Protein AF-A0A7K1A0H9-F1 (afdb_monomer_lite)

Foldseek 3Di:
DDDDPVLVLLVVLLVLLVVLVQPRDPQLSVQLSVQCVVQDPPDLVSSLVSCCVRRDPDPVSNVSSVVSSCCSVPDVVSVPPPDDPPPPPPDDDPPPDDDDDDDDDDD

Sequence (107 aa):
MTTQPVEEVLVGFARALRAAGVAVTADRTRAFVEATSVVGVGARVSTRAAGRATLCSGPDDLDRFDRVFDRWFGPEELRGSGSSPVATTTRAALDGDGAELAGEAVP

pLDDT: mean 76.26, std 17.86, range [40.75, 93.12]

Radius of gyration: 27.47 Å; chains: 1; bounding box: 50×90×45 Å

Structure (mmCIF, N/CA/C/O backbone):
data_AF-A0A7K1A0H9-F1
#
_entry.id   AF-A0A7K1A0H9-F1
#
loop_
_atom_site.group_PDB
_atom_site.id
_atom_site.type_symbol
_atom_site.label_atom_id
_atom_site.label_alt_id
_atom_site.label_comp_id
_atom_site.label_asym_id
_atom_site.label_entity_id
_atom_site.label_seq_id
_atom_site.pdbx_PDB_ins_code
_atom_site.Cartn_x
_atom_site.Cartn_y
_atom_site.Cartn_z
_atom_site.occupancy
_atom_site.B_iso_or_equiv
_atom_site.auth_seq_id
_atom_site.auth_comp_id
_atom_site.auth_asym_id
_atom_site.auth_atom_id
_atom_site.pdbx_PDB_model_num
ATOM 1 N N . MET A 1 1 ? -5.571 6.706 24.649 1.00 44.69 1 MET A N 1
ATOM 2 C CA . MET A 1 1 ? -5.896 6.409 23.239 1.00 44.69 1 MET A CA 1
ATOM 3 C C . MET A 1 1 ? -4.867 7.135 22.385 1.00 44.69 1 MET A C 1
ATOM 5 O O . MET A 1 1 ? -5.046 8.303 22.073 1.00 44.69 1 MET A O 1
ATOM 9 N N . THR A 1 2 ? -3.704 6.526 22.162 1.00 41.62 2 THR A N 1
ATOM 10 C CA . THR A 1 2 ? -2.604 7.158 21.422 1.00 41.62 2 THR A CA 1
ATOM 11 C C . THR A 1 2 ? -2.946 7.109 19.939 1.00 41.62 2 THR A C 1
ATOM 13 O O . THR A 1 2 ? -2.912 6.044 19.331 1.00 41.62 2 THR A O 1
ATOM 16 N N . THR A 1 3 ? -3.335 8.249 19.367 1.00 63.56 3 THR A N 1
ATOM 17 C CA . THR A 1 3 ? -3.384 8.390 17.910 1.00 63.56 3 THR A CA 1
ATOM 18 C C . THR A 1 3 ? -1.953 8.239 17.402 1.00 63.56 3 THR A C 1
ATOM 20 O O . THR A 1 3 ? -1.064 8.973 17.836 1.00 63.56 3 THR A O 1
ATOM 23 N N . GLN A 1 4 ? -1.683 7.214 16.595 1.00 73.12 4 GLN A N 1
ATOM 24 C CA . GLN A 1 4 ? -0.356 7.065 16.005 1.00 73.12 4 GLN A CA 1
ATOM 25 C C . GLN A 1 4 ? -0.210 8.097 14.882 1.00 73.12 4 GLN A C 1
ATOM 27 O O . GLN A 1 4 ? -1.141 8.251 14.084 1.00 73.12 4 GLN A O 1
ATOM 32 N N . PRO A 1 5 ? 0.922 8.812 14.792 1.00 85.81 5 PRO A N 1
ATOM 33 C CA . PRO A 1 5 ? 1.156 9.725 13.688 1.00 85.81 5 PRO A CA 1
ATOM 34 C C . PRO A 1 5 ? 1.187 8.943 12.373 1.00 85.81 5 PRO A C 1
ATOM 36 O O . PRO A 1 5 ? 1.675 7.814 12.292 1.00 85.81 5 PRO A O 1
ATOM 39 N N . VAL A 1 6 ? 0.648 9.555 11.321 1.00 86.75 6 VAL A N 1
ATOM 40 C 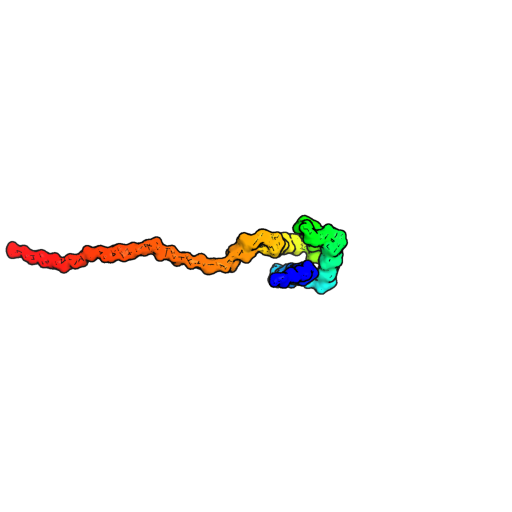CA . VAL A 1 6 ? 0.454 8.899 10.021 1.00 86.75 6 VAL A CA 1
ATOM 41 C C . VAL A 1 6 ? 1.774 8.379 9.449 1.00 86.75 6 VAL A C 1
ATOM 43 O O . VAL A 1 6 ? 1.820 7.284 8.896 1.00 86.75 6 VAL A O 1
ATOM 46 N N . GLU A 1 7 ? 2.866 9.113 9.645 1.00 88.12 7 GLU A N 1
ATOM 47 C CA . GLU A 1 7 ? 4.205 8.712 9.211 1.00 88.12 7 GLU A CA 1
ATOM 48 C C . GLU A 1 7 ? 4.651 7.383 9.836 1.00 88.12 7 GLU A C 1
ATOM 50 O O . GLU A 1 7 ? 5.208 6.538 9.136 1.00 88.12 7 GLU A O 1
ATOM 55 N N . GLU A 1 8 ? 4.344 7.135 11.114 1.00 90.56 8 GLU A N 1
ATOM 56 C CA . GLU A 1 8 ? 4.656 5.855 11.763 1.00 90.56 8 GLU A CA 1
ATOM 57 C C . GLU A 1 8 ? 3.873 4.699 11.133 1.00 90.56 8 GLU A C 1
ATOM 59 O O . GLU A 1 8 ? 4.431 3.621 10.910 1.00 90.56 8 GLU A O 1
ATOM 64 N N . VAL A 1 9 ? 2.607 4.928 10.766 1.00 90.06 9 VAL A N 1
ATOM 65 C CA . VAL A 1 9 ? 1.783 3.930 10.065 1.00 90.06 9 VAL A CA 1
ATOM 66 C C . VAL A 1 9 ? 2.358 3.622 8.680 1.00 90.06 9 VAL A C 1
ATOM 68 O O . VAL A 1 9 ? 2.432 2.456 8.286 1.00 90.06 9 VAL A O 1
ATOM 71 N N . LEU A 1 10 ? 2.799 4.646 7.946 1.00 90.31 10 LEU A N 1
ATOM 72 C CA . LEU A 1 10 ? 3.381 4.507 6.607 1.00 90.31 10 LEU A CA 1
ATOM 73 C C . LEU A 1 10 ? 4.745 3.804 6.639 1.00 90.31 10 LEU A C 1
ATOM 75 O O . LEU A 1 10 ? 5.002 2.906 5.835 1.00 90.31 10 LEU A O 1
ATOM 79 N N . VAL A 1 11 ? 5.599 4.145 7.606 1.00 92.12 11 VAL A N 1
ATOM 80 C CA . VAL A 1 11 ? 6.877 3.455 7.837 1.00 92.12 11 VAL A CA 1
ATOM 81 C C . VAL A 1 11 ? 6.638 2.009 8.285 1.00 92.12 11 VAL A C 1
ATOM 83 O O . VAL A 1 11 ? 7.337 1.098 7.835 1.00 92.12 11 VAL A O 1
ATOM 86 N N . GLY A 1 12 ? 5.629 1.766 9.126 1.00 92.38 12 GLY A N 1
ATOM 87 C CA . GLY A 1 12 ? 5.196 0.423 9.519 1.00 92.38 12 GLY A CA 1
ATOM 88 C C . GLY A 1 12 ? 4.771 -0.426 8.319 1.00 92.38 12 GLY A C 1
ATOM 89 O O . GLY A 1 12 ? 5.205 -1.571 8.185 1.00 92.38 12 GLY A O 1
ATOM 90 N N . PHE A 1 13 ? 4.012 0.159 7.393 1.00 91.44 13 PHE A N 1
ATOM 91 C CA . PHE A 1 13 ? 3.630 -0.491 6.142 1.00 91.44 13 PHE A CA 1
ATOM 92 C C . PHE A 1 13 ? 4.843 -0.826 5.257 1.00 91.44 13 PHE A C 1
ATOM 94 O O . PHE A 1 13 ? 4.964 -1.957 4.784 1.00 91.44 13 PHE A O 1
ATOM 101 N N . ALA A 1 14 ? 5.797 0.098 5.094 1.00 91.56 14 ALA A N 1
ATOM 102 C CA . ALA A 1 14 ? 7.033 -0.156 4.346 1.00 91.56 14 ALA A CA 1
ATOM 103 C C . ALA A 1 14 ? 7.863 -1.309 4.948 1.00 91.56 14 ALA A C 1
ATOM 105 O O . ALA A 1 14 ? 8.424 -2.135 4.222 1.00 91.56 14 ALA A O 1
ATOM 106 N N . ARG A 1 15 ? 7.890 -1.425 6.284 1.00 91.38 15 ARG A N 1
ATOM 107 C CA . ARG A 1 15 ? 8.509 -2.564 6.986 1.00 91.38 15 ARG A CA 1
ATOM 108 C C . ARG A 1 15 ? 7.763 -3.874 6.723 1.00 91.38 15 ARG A C 1
ATOM 110 O O . ARG A 1 15 ? 8.409 -4.892 6.486 1.00 91.38 15 ARG A O 1
ATOM 117 N N . ALA A 1 16 ? 6.430 -3.853 6.720 1.00 91.38 16 ALA A N 1
ATOM 118 C CA . ALA A 1 16 ? 5.614 -5.027 6.409 1.00 91.38 16 ALA A CA 1
ATOM 119 C C . ALA A 1 16 ? 5.838 -5.521 4.968 1.00 91.38 16 ALA A C 1
ATOM 121 O O . ALA A 1 16 ? 5.968 -6.723 4.746 1.00 91.38 16 ALA A O 1
ATOM 122 N N . LEU A 1 17 ? 5.970 -4.607 4.003 1.00 89.81 17 LEU A N 1
ATOM 123 C CA . LEU A 1 17 ? 6.325 -4.939 2.619 1.00 89.81 17 LEU A CA 1
ATOM 124 C C . LEU A 1 17 ? 7.694 -5.618 2.518 1.00 89.81 17 LEU A C 1
ATOM 126 O O . LEU A 1 17 ? 7.839 -6.615 1.811 1.00 89.81 17 LEU A O 1
ATOM 130 N N . ARG A 1 18 ? 8.685 -5.122 3.267 1.00 86.56 18 ARG A N 1
ATOM 131 C CA . ARG A 1 18 ? 10.016 -5.737 3.317 1.00 86.56 18 ARG A CA 1
ATOM 132 C C . ARG A 1 18 ? 9.977 -7.145 3.908 1.00 86.56 18 ARG A C 1
ATOM 134 O O . ARG A 1 18 ? 10.633 -8.039 3.383 1.00 86.56 18 ARG A O 1
ATOM 141 N N . ALA A 1 19 ? 9.178 -7.361 4.953 1.00 87.75 19 ALA A N 1
ATOM 142 C CA . ALA A 1 19 ? 8.951 -8.692 5.516 1.00 87.75 19 ALA A CA 1
ATOM 143 C C . ALA A 1 19 ? 8.229 -9.639 4.535 1.00 87.75 19 ALA A C 1
ATOM 145 O O . ALA A 1 19 ? 8.441 -10.846 4.585 1.00 87.75 19 ALA A O 1
ATOM 146 N N . ALA A 1 20 ? 7.422 -9.100 3.616 1.00 86.50 20 ALA A N 1
ATOM 147 C CA . ALA A 1 20 ? 6.760 -9.847 2.544 1.00 86.50 20 ALA A CA 1
ATOM 148 C C . ALA A 1 20 ? 7.649 -10.092 1.304 1.00 86.50 20 ALA A C 1
ATOM 150 O O . ALA A 1 20 ? 7.181 -10.667 0.320 1.00 86.50 20 ALA A O 1
ATOM 151 N N . GLY A 1 21 ? 8.917 -9.664 1.333 1.00 84.31 21 GLY A N 1
ATOM 152 C CA . GLY A 1 21 ? 9.888 -9.900 0.262 1.00 84.31 21 GLY A CA 1
ATOM 153 C C . GLY A 1 21 ? 9.943 -8.824 -0.826 1.00 84.31 21 GLY A C 1
ATOM 154 O O . GLY A 1 21 ? 10.650 -9.011 -1.811 1.00 84.31 21 GLY A O 1
ATOM 155 N N . VAL A 1 22 ? 9.246 -7.693 -0.667 1.00 85.00 22 VAL A N 1
ATOM 156 C CA . VAL A 1 22 ? 9.399 -6.545 -1.577 1.00 85.00 22 VAL A CA 1
ATOM 157 C C . VAL A 1 22 ? 10.705 -5.821 -1.249 1.00 85.00 22 VAL A C 1
ATOM 159 O O . VAL A 1 22 ? 10.968 -5.493 -0.088 1.00 85.00 22 VAL A O 1
ATOM 162 N N . ALA A 1 23 ? 11.525 -5.544 -2.265 1.00 81.50 23 ALA A N 1
ATOM 163 C CA . ALA A 1 23 ? 12.798 -4.839 -2.115 1.00 81.50 23 ALA A CA 1
ATOM 164 C C . ALA A 1 23 ? 12.581 -3.337 -1.832 1.00 81.50 23 ALA A C 1
ATOM 166 O O . ALA A 1 23 ? 12.786 -2.466 -2.681 1.00 81.50 23 ALA A O 1
ATOM 167 N N . VAL A 1 24 ? 12.149 -3.026 -0.610 1.00 85.12 24 VAL A N 1
ATOM 168 C CA . VAL A 1 24 ? 11.949 -1.655 -0.138 1.00 85.12 24 VAL A CA 1
ATOM 169 C C . VAL A 1 24 ? 13.253 -1.115 0.448 1.00 85.12 24 VAL A C 1
ATOM 171 O O . VAL A 1 24 ? 13.732 -1.575 1.490 1.00 85.12 24 VAL A O 1
ATOM 174 N N . THR A 1 25 ? 13.828 -0.116 -0.221 1.00 88.44 25 THR A N 1
ATOM 175 C CA . THR A 1 25 ? 14.987 0.636 0.274 1.00 88.44 25 THR A CA 1
ATOM 176 C C . THR A 1 25 ? 14.543 1.779 1.195 1.00 88.44 25 THR A C 1
ATOM 178 O O . THR A 1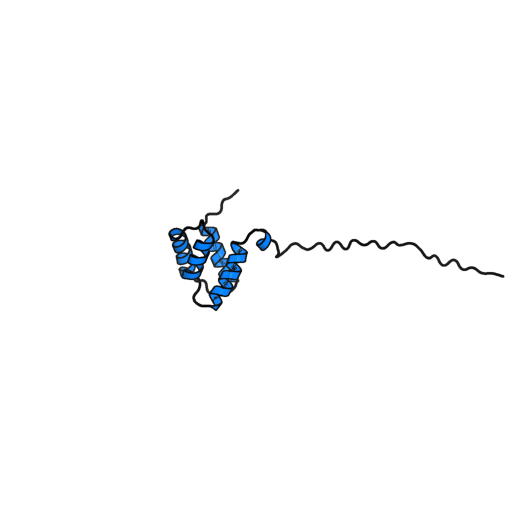 25 ? 13.387 2.214 1.178 1.00 88.44 25 THR A O 1
ATOM 181 N N . ALA A 1 26 ? 15.468 2.278 2.021 1.00 88.25 26 ALA A N 1
ATOM 182 C CA . ALA A 1 26 ? 15.197 3.411 2.911 1.00 88.25 26 ALA A CA 1
ATOM 183 C C . ALA A 1 26 ? 14.824 4.681 2.125 1.00 88.25 26 ALA A C 1
ATOM 185 O O . ALA A 1 26 ? 13.900 5.393 2.508 1.00 88.25 26 ALA A O 1
ATOM 186 N N . ASP A 1 27 ? 15.491 4.907 0.993 1.00 90.31 27 ASP A N 1
ATOM 187 C CA . ASP A 1 27 ? 15.207 6.007 0.069 1.00 90.31 27 ASP A CA 1
ATOM 188 C C . ASP A 1 27 ? 13.770 5.947 -0.478 1.00 90.31 27 ASP A C 1
ATOM 190 O O . ASP A 1 27 ? 13.005 6.897 -0.329 1.00 90.31 27 ASP A O 1
ATOM 194 N N . ARG A 1 28 ? 13.337 4.776 -0.964 1.00 90.88 28 ARG A N 1
ATOM 195 C CA . ARG A 1 28 ? 11.956 4.562 -1.430 1.00 90.88 28 ARG A CA 1
ATOM 196 C C . ARG A 1 28 ? 10.920 4.758 -0.330 1.00 90.88 28 ARG A C 1
ATOM 198 O O . ARG A 1 28 ? 9.837 5.271 -0.587 1.00 90.88 28 ARG A O 1
ATOM 205 N N . THR A 1 29 ? 11.252 4.379 0.903 1.00 92.69 29 THR A N 1
ATOM 206 C CA . THR A 1 29 ? 10.375 4.618 2.060 1.00 92.69 29 THR A CA 1
ATOM 207 C C . THR A 1 29 ? 10.202 6.113 2.319 1.00 92.69 29 THR A C 1
ATOM 209 O O . THR A 1 29 ? 9.085 6.566 2.552 1.00 92.69 29 THR A O 1
ATOM 212 N N . ARG A 1 30 ? 11.288 6.891 2.241 1.00 92.94 30 ARG A N 1
ATOM 213 C CA . ARG A 1 30 ? 11.232 8.351 2.377 1.00 92.94 30 ARG A CA 1
ATOM 214 C C . ARG A 1 30 ? 10.401 8.979 1.259 1.00 92.94 30 ARG A C 1
ATOM 216 O O . ARG A 1 30 ? 9.504 9.762 1.555 1.00 92.94 30 ARG A O 1
ATOM 223 N N . ALA A 1 31 ? 10.646 8.576 0.012 1.00 93.12 31 ALA A N 1
ATOM 224 C CA . ALA A 1 31 ? 9.887 9.040 -1.146 1.00 93.12 31 ALA A CA 1
ATOM 225 C C . ALA A 1 31 ? 8.389 8.712 -1.027 1.00 93.12 31 ALA A C 1
ATOM 227 O O . ALA A 1 31 ? 7.552 9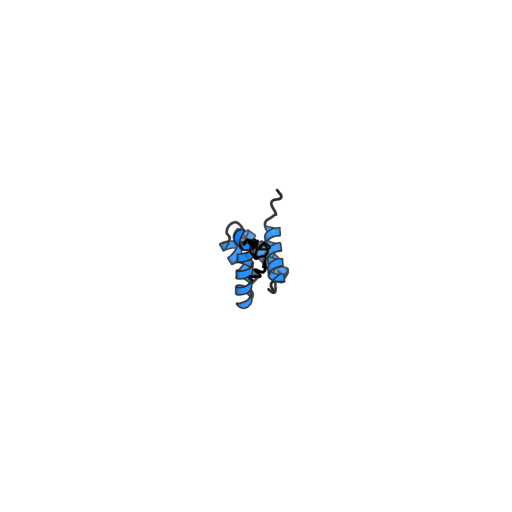.526 -1.399 1.00 93.12 31 ALA A O 1
ATOM 228 N N . PHE A 1 32 ? 8.033 7.551 -0.468 1.00 91.38 32 PHE A N 1
ATOM 229 C CA . PHE A 1 32 ? 6.641 7.184 -0.203 1.00 91.38 32 PHE A CA 1
ATOM 230 C C . PHE A 1 32 ? 5.969 8.118 0.809 1.00 91.38 32 PHE A C 1
ATOM 232 O O . PHE A 1 32 ? 4.882 8.625 0.532 1.00 91.38 32 PHE A O 1
ATOM 239 N N . VAL A 1 33 ? 6.615 8.373 1.952 1.00 92.75 33 VAL A N 1
ATOM 240 C CA . VAL A 1 33 ? 6.079 9.271 2.990 1.00 92.75 33 VAL A CA 1
ATOM 241 C C . VAL A 1 33 ? 5.882 10.684 2.433 1.00 92.75 33 VAL A C 1
ATOM 243 O O . VAL A 1 33 ? 4.814 11.275 2.603 1.00 92.75 33 VAL A O 1
ATOM 246 N N . GLU A 1 34 ? 6.863 11.193 1.688 1.00 92.56 34 GLU A N 1
ATOM 247 C CA . GLU A 1 34 ? 6.772 12.488 1.011 1.00 92.56 34 GLU A CA 1
ATOM 248 C C . GLU A 1 34 ? 5.662 12.511 -0.051 1.00 92.56 34 GLU A C 1
ATOM 250 O O . GLU A 1 34 ? 4.814 13.397 -0.050 1.00 92.56 34 GLU A O 1
ATOM 255 N N . ALA A 1 35 ? 5.576 11.498 -0.915 1.00 91.75 35 ALA A N 1
ATOM 256 C CA . ALA A 1 35 ? 4.522 11.428 -1.922 1.00 91.75 35 ALA A CA 1
ATOM 257 C C . ALA A 1 35 ? 3.126 11.435 -1.282 1.00 91.75 35 ALA A C 1
ATOM 259 O O . ALA A 1 35 ? 2.224 12.115 -1.770 1.00 91.75 35 ALA A O 1
ATOM 260 N N . THR A 1 36 ? 2.940 10.729 -0.162 1.00 90.50 36 THR A N 1
ATOM 261 C CA . THR A 1 36 ? 1.659 10.715 0.554 1.00 90.50 36 THR A CA 1
ATOM 262 C C . THR A 1 36 ? 1.297 12.044 1.213 1.00 90.50 36 THR A C 1
ATOM 264 O O . THR A 1 36 ? 0.106 12.344 1.315 1.00 90.50 36 THR A O 1
ATOM 267 N N . SER A 1 37 ? 2.276 12.863 1.615 1.00 88.88 37 SER A N 1
ATOM 268 C CA . SER A 1 37 ? 1.994 14.210 2.126 1.00 88.88 37 SER A CA 1
ATOM 269 C C . SER A 1 37 ? 1.540 15.157 1.009 1.00 88.88 37 SER A C 1
ATOM 271 O O . SER A 1 37 ? 0.706 16.024 1.257 1.00 88.88 37 SER A O 1
ATOM 273 N N . VAL A 1 38 ? 2.000 14.933 -0.228 1.00 88.62 38 VAL A N 1
ATOM 274 C CA . VAL A 1 38 ? 1.590 15.696 -1.419 1.00 88.62 38 VAL A CA 1
ATOM 275 C C . VAL A 1 38 ? 0.206 15.280 -1.928 1.00 88.62 38 VAL A C 1
ATOM 277 O O . VAL A 1 38 ? -0.626 16.140 -2.205 1.00 88.62 38 VAL A O 1
ATOM 280 N N . VAL A 1 39 ? -0.071 13.974 -2.058 1.00 86.56 39 VAL A N 1
ATOM 281 C CA . VAL A 1 39 ? -1.344 13.483 -2.640 1.00 86.56 39 VAL A CA 1
ATOM 282 C C . VAL A 1 39 ? -2.488 13.347 -1.628 1.00 86.56 39 VAL A C 1
ATOM 284 O O . VAL A 1 39 ? -3.633 13.104 -2.013 1.00 86.56 39 VAL A O 1
ATOM 287 N N . GLY A 1 40 ? -2.182 13.480 -0.337 1.00 79.69 40 GLY A N 1
ATOM 288 C CA . GLY A 1 40 ? -3.130 13.345 0.762 1.00 79.69 40 GLY A CA 1
ATOM 289 C C . GLY A 1 40 ? -3.270 11.908 1.279 1.00 79.69 40 GLY A C 1
ATOM 290 O O . GLY A 1 40 ? -3.603 10.974 0.550 1.00 79.69 40 GLY A O 1
ATOM 291 N N . VAL A 1 41 ? -3.084 11.750 2.592 1.00 76.62 41 VAL A N 1
ATOM 292 C CA . VAL A 1 41 ? -3.187 10.476 3.335 1.00 76.62 41 VAL A CA 1
ATOM 293 C C . VAL A 1 41 ? -4.623 10.064 3.683 1.00 76.62 41 VAL A C 1
ATOM 295 O O . VAL A 1 41 ? -4.848 8.956 4.160 1.00 76.62 41 VAL A O 1
ATOM 298 N N . GLY A 1 42 ? -5.604 10.947 3.466 1.00 74.81 42 GLY A N 1
ATOM 299 C CA . GLY A 1 42 ? -6.997 10.725 3.873 1.00 74.81 42 GLY A CA 1
ATOM 300 C C . GLY A 1 42 ? -7.781 9.763 2.975 1.00 74.81 42 GLY A C 1
ATOM 301 O O . GLY A 1 42 ? -8.821 9.255 3.386 1.00 74.81 42 GLY A O 1
ATOM 302 N N . ALA A 1 43 ? -7.292 9.488 1.763 1.00 80.19 43 ALA A N 1
ATOM 303 C CA . ALA A 1 43 ? -7.955 8.609 0.809 1.00 80.19 43 ALA A CA 1
ATOM 304 C C . ALA A 1 43 ? -7.096 7.374 0.516 1.00 80.19 43 ALA A C 1
ATOM 306 O O . ALA A 1 43 ? -5.994 7.478 -0.024 1.00 80.19 43 ALA A O 1
ATOM 307 N N . ARG A 1 44 ? -7.647 6.183 0.791 1.00 85.50 44 ARG A N 1
ATOM 308 C CA . ARG A 1 44 ? -6.988 4.886 0.541 1.00 85.50 44 ARG A CA 1
ATOM 309 C C . ARG A 1 44 ? -6.504 4.744 -0.906 1.00 85.50 44 ARG A C 1
ATOM 311 O O . ARG A 1 44 ? -5.443 4.176 -1.142 1.00 85.50 44 ARG A O 1
ATOM 318 N N . VAL A 1 45 ? -7.253 5.284 -1.868 1.00 88.81 45 VAL A N 1
ATOM 319 C CA . VAL A 1 45 ? -6.878 5.285 -3.291 1.00 88.81 45 VAL A CA 1
ATOM 320 C C . VAL A 1 45 ? -5.623 6.130 -3.537 1.00 88.81 45 VAL A C 1
ATOM 322 O O . VAL A 1 45 ? -4.705 5.659 -4.207 1.00 88.81 45 VAL A O 1
ATOM 325 N N . SER A 1 46 ? -5.535 7.325 -2.943 1.00 89.19 46 SER A N 1
ATOM 326 C CA . SER A 1 46 ? -4.369 8.210 -3.064 1.00 89.19 46 SER A CA 1
ATOM 327 C C . SER A 1 46 ? -3.114 7.580 -2.456 1.00 89.19 46 SER A C 1
ATOM 329 O O . SER A 1 46 ? -2.065 7.555 -3.098 1.00 89.19 46 SER A O 1
ATOM 331 N N . THR A 1 47 ? -3.222 6.975 -1.268 1.00 90.19 47 THR A N 1
ATOM 332 C CA . THR A 1 47 ? -2.098 6.259 -0.636 1.00 90.19 47 THR A CA 1
ATOM 333 C C . THR A 1 47 ? -1.645 5.056 -1.467 1.00 90.19 47 THR A C 1
ATOM 335 O O . THR A 1 47 ? -0.444 4.827 -1.615 1.00 90.19 47 THR A O 1
ATOM 338 N N . ARG A 1 48 ? -2.587 4.305 -2.058 1.00 91.19 48 ARG A N 1
ATOM 339 C CA . ARG A 1 48 ? -2.277 3.171 -2.943 1.00 91.19 48 ARG A CA 1
ATOM 340 C C . ARG A 1 48 ? -1.520 3.630 -4.190 1.00 91.19 48 ARG A C 1
ATOM 342 O O . ARG A 1 48 ? -0.531 3.005 -4.562 1.00 91.19 48 ARG A O 1
ATOM 349 N N . ALA A 1 49 ? -1.953 4.731 -4.806 1.00 91.62 49 ALA A N 1
ATOM 350 C CA . ALA A 1 49 ? -1.293 5.307 -5.975 1.00 91.62 49 ALA A CA 1
ATOM 351 C C . ALA A 1 49 ? 0.131 5.797 -5.649 1.00 91.62 49 ALA A C 1
ATOM 353 O O . ALA A 1 49 ? 1.072 5.441 -6.359 1.00 91.62 49 ALA A O 1
ATOM 354 N N . ALA A 1 50 ? 0.312 6.521 -4.538 1.00 93.00 50 ALA A N 1
ATOM 355 C CA . ALA A 1 50 ? 1.630 6.971 -4.081 1.00 93.00 50 ALA A CA 1
ATOM 356 C C . ALA A 1 50 ? 2.581 5.799 -3.785 1.00 93.00 50 ALA A C 1
ATOM 358 O O . ALA A 1 50 ? 3.749 5.831 -4.172 1.00 93.00 50 ALA A O 1
ATOM 359 N N . GLY A 1 51 ? 2.084 4.735 -3.146 1.00 90.94 51 GLY A N 1
ATOM 360 C CA . GLY A 1 51 ? 2.880 3.540 -2.858 1.00 90.94 51 GLY A CA 1
ATOM 361 C C . GLY A 1 51 ? 3.308 2.794 -4.121 1.00 90.94 51 GLY A C 1
ATOM 362 O O . GLY A 1 51 ? 4.473 2.423 -4.246 1.00 90.94 51 GLY A O 1
ATOM 363 N N . ARG A 1 52 ? 2.415 2.644 -5.107 1.00 92.25 52 ARG A N 1
ATOM 364 C CA . ARG A 1 52 ? 2.760 2.024 -6.398 1.00 92.25 52 ARG A CA 1
ATOM 365 C C . ARG A 1 52 ? 3.795 2.835 -7.177 1.00 92.25 52 ARG A C 1
ATOM 367 O O . ARG A 1 52 ? 4.669 2.238 -7.792 1.00 92.25 52 ARG A O 1
ATOM 374 N N . ALA A 1 53 ? 3.733 4.164 -7.117 1.00 92.19 53 ALA A N 1
ATOM 375 C CA . ALA A 1 53 ? 4.680 5.039 -7.809 1.00 92.19 53 ALA A CA 1
ATOM 376 C C . ALA A 1 53 ? 6.087 5.050 -7.182 1.00 92.19 53 ALA A C 1
ATOM 378 O O . ALA A 1 53 ? 7.065 5.288 -7.883 1.00 92.19 53 ALA A O 1
ATOM 379 N N . THR A 1 54 ? 6.196 4.810 -5.871 1.00 91.94 54 THR A N 1
ATOM 380 C CA . THR A 1 54 ? 7.457 4.972 -5.120 1.00 91.94 54 THR A CA 1
ATOM 381 C C . THR A 1 54 ? 8.111 3.650 -4.724 1.00 91.94 54 THR A C 1
ATOM 383 O O . THR A 1 54 ? 9.338 3.549 -4.700 1.00 91.94 54 THR A O 1
ATOM 386 N N . LEU A 1 55 ? 7.316 2.621 -4.412 1.00 87.88 55 LEU A N 1
ATOM 387 C CA . LEU A 1 55 ? 7.809 1.357 -3.855 1.00 87.88 55 LEU A CA 1
ATOM 388 C C . LEU A 1 55 ? 7.927 0.234 -4.890 1.00 87.88 55 LEU A C 1
ATOM 390 O O . LEU A 1 55 ? 8.719 -0.683 -4.684 1.00 87.88 55 LEU A O 1
ATOM 394 N N . CYS A 1 56 ? 7.167 0.286 -5.986 1.00 88.88 56 CYS A N 1
ATOM 395 C CA . CYS A 1 56 ? 7.115 -0.804 -6.962 1.00 88.88 56 CYS A CA 1
ATOM 396 C C . CYS A 1 56 ? 8.075 -0.535 -8.127 1.00 88.88 56 CYS A C 1
ATOM 398 O O . CYS A 1 56 ? 7.988 0.506 -8.770 1.00 88.88 56 CYS A O 1
ATOM 400 N N . SER A 1 57 ? 8.990 -1.469 -8.408 1.00 84.25 57 SER A N 1
ATOM 401 C CA . SER A 1 57 ? 9.943 -1.369 -9.531 1.00 84.25 57 SER A CA 1
ATOM 402 C C . SER A 1 57 ? 9.588 -2.271 -10.714 1.00 84.25 57 SER A C 1
ATOM 404 O O . SER A 1 57 ? 10.186 -2.142 -11.779 1.00 84.25 57 SER A O 1
ATOM 406 N N . GLY A 1 58 ? 8.622 -3.177 -10.547 1.00 85.75 58 GLY A N 1
ATOM 407 C CA . GLY A 1 58 ? 8.171 -4.089 -11.592 1.00 85.75 58 GLY A CA 1
ATOM 408 C C . GLY A 1 58 ? 6.831 -4.761 -11.271 1.00 85.75 58 GLY A C 1
ATOM 409 O O . GLY A 1 58 ? 6.266 -4.539 -10.198 1.00 85.75 58 GLY A O 1
ATOM 410 N N . PRO A 1 59 ? 6.309 -5.592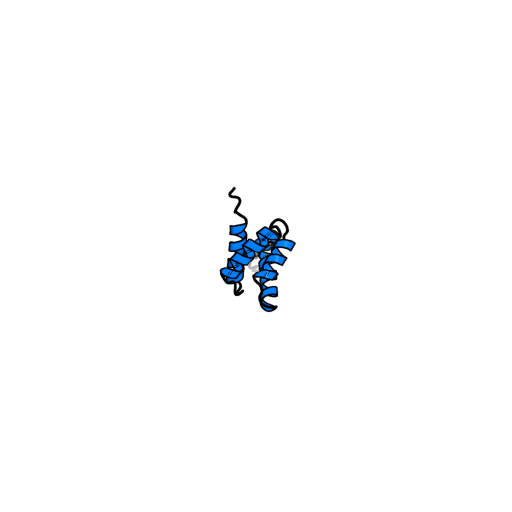 -12.190 1.00 85.19 59 PRO A N 1
ATOM 411 C CA . PRO A 1 59 ? 4.999 -6.232 -12.042 1.00 85.19 59 PRO A CA 1
ATOM 412 C C . PRO A 1 59 ? 4.910 -7.161 -10.824 1.00 85.19 59 PRO A C 1
ATOM 414 O O . PRO A 1 59 ? 3.891 -7.192 -10.144 1.00 85.19 59 PRO A O 1
ATOM 417 N N . ASP A 1 60 ? 5.997 -7.854 -10.492 1.00 86.12 60 ASP A N 1
ATOM 418 C CA . ASP A 1 60 ? 6.060 -8.756 -9.337 1.00 86.12 60 ASP A CA 1
ATOM 419 C C . ASP A 1 60 ? 5.974 -7.995 -7.993 1.00 86.12 60 ASP A C 1
ATOM 421 O O . ASP A 1 60 ? 5.396 -8.482 -7.019 1.00 86.12 60 ASP A O 1
ATOM 425 N N . ASP A 1 61 ? 6.473 -6.752 -7.950 1.00 88.81 61 ASP A N 1
ATOM 426 C CA . ASP A 1 61 ? 6.321 -5.876 -6.783 1.00 88.81 61 ASP A CA 1
ATOM 427 C C . ASP A 1 61 ? 4.881 -5.379 -6.635 1.00 88.81 61 ASP A C 1
ATOM 429 O O . ASP A 1 61 ? 4.399 -5.271 -5.510 1.00 88.81 61 ASP A O 1
ATOM 433 N N . LEU A 1 62 ? 4.187 -5.105 -7.748 1.00 88.38 62 LEU A N 1
ATOM 434 C CA . LEU A 1 62 ? 2.800 -4.628 -7.739 1.00 88.38 62 LEU A CA 1
ATOM 435 C C . LEU A 1 62 ? 1.864 -5.653 -7.093 1.00 88.38 62 LEU A C 1
ATOM 437 O O . LEU A 1 62 ? 1.109 -5.311 -6.185 1.00 88.38 62 LEU A O 1
ATOM 441 N N . ASP A 1 63 ? 1.969 -6.915 -7.505 1.00 89.75 63 ASP A N 1
ATOM 442 C CA . ASP A 1 63 ? 1.142 -8.004 -6.981 1.00 89.75 63 ASP A CA 1
ATOM 443 C C . ASP A 1 63 ? 1.369 -8.245 -5.481 1.00 89.75 63 ASP A C 1
ATOM 445 O O . ASP A 1 63 ? 0.438 -8.540 -4.724 1.00 89.75 63 ASP A O 1
ATOM 449 N N . ARG A 1 64 ? 2.619 -8.142 -5.013 1.00 89.62 64 ARG A N 1
ATOM 450 C CA . ARG A 1 64 ? 2.930 -8.247 -3.577 1.00 89.62 64 ARG A CA 1
ATOM 451 C C . ARG A 1 64 ? 2.468 -7.015 -2.812 1.00 89.62 64 ARG A C 1
ATOM 453 O O . ARG A 1 64 ? 1.898 -7.156 -1.730 1.00 89.62 64 ARG A O 1
ATOM 460 N N . PHE A 1 65 ? 2.686 -5.829 -3.372 1.00 91.44 65 PHE A N 1
ATOM 461 C CA . PHE A 1 65 ? 2.255 -4.568 -2.790 1.00 91.44 65 PHE A CA 1
ATOM 462 C C . PHE A 1 65 ? 0.748 -4.561 -2.565 1.00 91.44 65 PHE A C 1
ATOM 464 O O . PHE A 1 65 ? 0.314 -4.301 -1.448 1.00 91.44 65 PHE A O 1
ATOM 471 N N . ASP A 1 66 ? -0.042 -4.897 -3.586 1.00 91.12 66 ASP A N 1
ATOM 472 C CA . ASP A 1 66 ? -1.500 -4.861 -3.517 1.00 91.12 66 ASP A CA 1
ATOM 473 C C . ASP A 1 66 ? -2.033 -5.819 -2.436 1.00 91.12 66 ASP A C 1
ATOM 475 O O . ASP A 1 66 ? -2.858 -5.418 -1.612 1.00 91.12 66 ASP A O 1
ATOM 479 N N . ARG A 1 67 ? -1.470 -7.031 -2.329 1.00 90.88 67 ARG A N 1
ATOM 480 C CA . ARG A 1 67 ? -1.809 -7.995 -1.263 1.00 90.88 67 ARG A CA 1
ATOM 481 C C . ARG A 1 67 ? -1.523 -7.463 0.142 1.00 90.88 67 ARG A C 1
ATOM 483 O O . ARG A 1 67 ? -2.363 -7.577 1.036 1.00 90.88 67 ARG A O 1
ATOM 490 N N . VAL A 1 68 ? -0.341 -6.886 0.361 1.00 91.94 68 VAL A N 1
ATOM 491 C CA . VAL A 1 68 ? 0.029 -6.332 1.675 1.00 91.94 68 VAL A CA 1
ATOM 492 C C . VAL A 1 68 ? -0.777 -5.068 1.971 1.00 91.94 68 VAL A C 1
ATOM 494 O O . VAL A 1 68 ? -1.187 -4.868 3.112 1.00 91.94 68 VAL A O 1
ATOM 497 N N . PHE A 1 69 ? -1.053 -4.244 0.960 1.00 91.44 69 PHE A N 1
ATOM 498 C CA . PHE A 1 69 ? -1.852 -3.029 1.075 1.00 91.44 69 PHE A CA 1
ATOM 499 C C . PHE A 1 69 ? -3.287 -3.344 1.482 1.00 91.44 69 PHE A C 1
ATOM 501 O O . PHE A 1 69 ? -3.818 -2.689 2.373 1.00 91.44 69 PHE A O 1
ATOM 508 N N . ASP A 1 70 ? -3.905 -4.364 0.888 1.00 90.75 70 ASP A N 1
ATOM 509 C CA . ASP A 1 70 ? -5.270 -4.749 1.238 1.00 90.75 70 ASP A CA 1
ATOM 510 C C . ASP A 1 70 ? -5.362 -5.414 2.613 1.00 90.75 70 ASP A C 1
ATOM 512 O O . ASP A 1 70 ? -6.326 -5.168 3.333 1.00 90.75 70 ASP A O 1
ATOM 516 N N . ARG A 1 71 ? -4.338 -6.163 3.040 1.00 90.00 71 ARG A N 1
ATOM 517 C CA . ARG A 1 71 ? -4.258 -6.698 4.409 1.00 90.00 71 ARG A CA 1
ATOM 518 C C . ARG A 1 71 ? -3.998 -5.607 5.452 1.00 90.00 71 ARG A C 1
ATOM 520 O O . ARG A 1 71 ? -4.510 -5.681 6.564 1.00 90.00 71 ARG A O 1
ATOM 527 N N . TRP A 1 72 ? -3.177 -4.614 5.114 1.00 89.00 72 TRP A N 1
ATOM 528 C CA . TRP A 1 72 ? -2.854 -3.497 5.996 1.00 89.00 72 TRP A CA 1
ATOM 529 C C . TRP A 1 72 ? -4.005 -2.483 6.008 1.00 89.00 72 TRP A C 1
ATOM 531 O O . TRP A 1 72 ? -4.697 -2.339 6.996 1.00 89.00 72 TRP A O 1
ATOM 541 N N . PHE A 1 73 ? -4.339 -1.803 4.924 1.00 86.38 73 PHE A N 1
ATOM 542 C CA . PHE A 1 73 ? -5.403 -0.785 4.942 1.00 86.38 73 PHE A CA 1
ATOM 543 C C . PHE A 1 73 ? -6.832 -1.351 4.836 1.00 86.38 73 PHE A C 1
ATOM 545 O O . PHE A 1 73 ? -7.789 -0.586 4.704 1.00 86.38 73 PHE A O 1
ATOM 552 N N . GLY A 1 74 ? -6.989 -2.678 4.863 1.00 82.88 74 GLY A N 1
ATOM 553 C CA . GLY A 1 74 ? -8.277 -3.365 4.893 1.00 82.88 74 GLY A CA 1
ATOM 554 C C . GLY A 1 74 ? -9.046 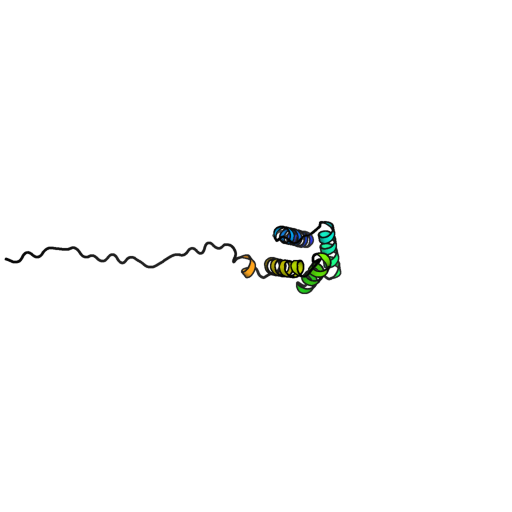-3.188 6.206 1.00 82.88 74 GLY A C 1
ATOM 555 O O . GLY A 1 74 ? -8.450 -2.831 7.225 1.00 82.88 74 GLY A O 1
ATOM 556 N N . PRO A 1 75 ? -10.369 -3.439 6.188 1.00 73.12 75 PRO A N 1
ATOM 557 C CA . PRO A 1 75 ? -11.191 -3.452 7.393 1.00 73.12 75 PRO A CA 1
ATOM 558 C C . PRO A 1 75 ? -10.685 -4.491 8.402 1.00 73.12 75 PRO A C 1
ATOM 560 O O . PRO A 1 75 ? -10.048 -5.481 8.040 1.00 73.12 75 PRO A O 1
ATOM 563 N N . GLU A 1 76 ? -10.979 -4.267 9.681 1.00 59.91 76 GLU A N 1
ATOM 564 C CA . GLU A 1 76 ? -10.462 -5.064 10.801 1.00 59.91 76 GLU A CA 1
ATOM 565 C C . GLU A 1 76 ? -10.813 -6.563 10.697 1.00 59.91 76 GLU A C 1
ATOM 567 O O . GLU A 1 76 ? -10.021 -7.421 11.087 1.00 59.91 76 GLU A O 1
ATOM 572 N N . GLU A 1 77 ? -11.931 -6.892 10.045 1.00 57.06 77 GLU A N 1
ATOM 573 C CA . GLU A 1 77 ? -12.352 -8.264 9.724 1.00 57.06 77 GLU A CA 1
ATOM 574 C C . GLU A 1 77 ? -11.315 -9.026 8.869 1.00 57.06 77 GLU A C 1
ATOM 576 O O . GLU A 1 77 ? -11.088 -10.218 9.075 1.00 57.06 77 GLU A O 1
ATOM 581 N N . LEU A 1 78 ? -10.596 -8.336 7.973 1.00 55.06 78 LEU A N 1
ATOM 582 C CA . LEU A 1 78 ? -9.495 -8.902 7.175 1.00 55.06 78 LEU A CA 1
ATOM 583 C C . LEU A 1 78 ? -8.182 -9.029 7.971 1.00 55.06 78 LEU A C 1
ATOM 585 O O . LEU A 1 78 ? -7.307 -9.815 7.600 1.00 55.06 78 LEU A O 1
ATOM 589 N N . ARG A 1 79 ? -8.030 -8.283 9.076 1.00 55.09 79 ARG A N 1
ATOM 590 C CA . ARG A 1 79 ? -6.853 -8.335 9.964 1.00 55.09 79 ARG A CA 1
ATOM 591 C C . ARG A 1 79 ? -6.965 -9.438 11.027 1.00 55.09 79 ARG A C 1
ATOM 593 O O . ARG A 1 79 ? -5.934 -9.961 11.447 1.00 55.09 79 ARG A O 1
ATOM 600 N N . GLY A 1 80 ? -8.187 -9.819 11.416 1.00 52.62 80 GLY A N 1
ATOM 601 C CA . GLY A 1 80 ? -8.483 -10.824 12.451 1.00 52.62 80 GLY A CA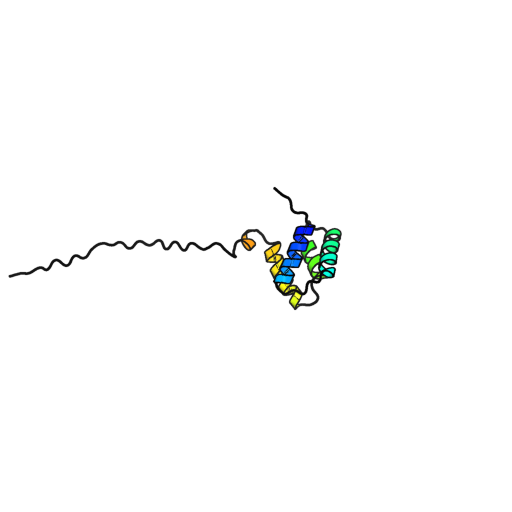 1
ATOM 602 C C . GLY A 1 80 ? -8.532 -12.289 11.991 1.00 52.62 80 GLY A C 1
ATOM 603 O O . GLY A 1 80 ? -8.437 -13.189 12.821 1.00 52.62 80 GLY A O 1
ATOM 604 N N . SER A 1 81 ? -8.601 -12.575 10.687 1.00 52.25 81 SER A N 1
ATOM 605 C CA . SER A 1 81 ? -8.757 -13.961 10.200 1.00 52.25 81 SER A CA 1
ATOM 606 C C . SER A 1 81 ? -7.477 -14.824 10.261 1.00 52.25 81 SER A C 1
ATOM 608 O O . SER A 1 81 ? -7.480 -15.961 9.795 1.00 52.25 81 SER A O 1
ATOM 610 N N . GLY A 1 82 ? -6.378 -14.305 10.823 1.00 56.06 82 GLY A N 1
ATOM 611 C CA . GLY A 1 82 ? -5.087 -14.999 10.929 1.00 56.06 82 GLY A CA 1
ATOM 612 C C . GLY A 1 82 ? -4.787 -15.675 12.272 1.00 56.06 82 GLY A C 1
ATOM 613 O O . GLY A 1 82 ? -3.764 -16.342 12.365 1.00 56.06 82 GLY A O 1
ATOM 614 N N . SER A 1 83 ? -5.620 -15.501 13.302 1.00 53.38 83 SER A N 1
ATOM 615 C CA . SER A 1 83 ? -5.596 -16.301 14.538 1.00 53.38 83 SER A CA 1
ATOM 616 C C . SER A 1 83 ? -6.777 -15.898 15.424 1.00 53.38 83 SER A C 1
ATOM 618 O O . SER A 1 83 ? -6.666 -15.044 16.299 1.00 53.38 83 SER A O 1
ATOM 620 N N . SER A 1 84 ? -7.933 -16.512 15.203 1.00 40.75 84 SER A N 1
ATOM 621 C CA . SER A 1 84 ? -8.675 -17.016 16.354 1.00 40.75 84 SER A CA 1
ATOM 622 C C . SER A 1 84 ? -8.347 -18.500 16.402 1.00 40.75 84 SER A C 1
ATOM 624 O O . SER A 1 84 ? -8.507 -19.152 15.365 1.00 40.75 84 SER A O 1
ATOM 626 N N . PRO A 1 85 ? -7.893 -19.077 17.531 1.00 51.16 85 PRO A N 1
ATOM 627 C CA . PRO A 1 85 ? -8.074 -20.504 17.694 1.00 51.16 85 PRO A CA 1
ATOM 628 C C . PRO A 1 85 ? -9.578 -20.718 17.560 1.00 51.16 85 PRO A C 1
ATOM 630 O O . PRO A 1 85 ? -10.356 -20.272 18.404 1.00 51.16 85 PRO A O 1
ATOM 633 N N . VAL A 1 86 ? -9.998 -21.323 16.451 1.00 54.44 86 VAL A N 1
ATOM 634 C CA . VAL A 1 86 ? -11.317 -21.926 16.387 1.00 54.44 86 VAL A CA 1
ATOM 635 C C . VAL A 1 86 ? -11.302 -22.946 17.516 1.00 54.44 86 VAL A C 1
ATOM 637 O O . VAL A 1 86 ? -10.672 -23.998 17.436 1.00 54.44 86 VAL A O 1
ATOM 640 N N . ALA A 1 87 ? -11.876 -22.574 18.656 1.00 53.97 87 ALA A N 1
ATOM 641 C CA . ALA A 1 87 ? -12.230 -23.536 19.668 1.00 53.97 87 ALA A CA 1
ATOM 642 C C . ALA A 1 87 ? -13.316 -24.375 19.005 1.00 53.97 87 ALA A C 1
ATOM 644 O O . ALA A 1 87 ? -14.499 -24.039 19.063 1.00 53.97 87 ALA A O 1
ATOM 645 N N . THR A 1 88 ? -12.900 -25.428 18.301 1.00 49.62 88 THR A N 1
ATOM 646 C CA . THR A 1 88 ? -13.774 -26.510 17.878 1.00 49.62 88 THR A CA 1
ATOM 647 C C . THR A 1 88 ? -14.284 -27.144 19.161 1.00 49.62 88 THR A C 1
ATOM 649 O O . THR A 1 88 ? -13.739 -28.119 19.665 1.00 49.62 88 THR A O 1
ATOM 652 N N . THR A 1 89 ? -15.312 -26.535 19.745 1.00 52.66 89 THR A N 1
ATOM 653 C CA . THR A 1 89 ? -16.136 -27.190 20.741 1.00 52.66 89 THR A CA 1
ATOM 654 C C . THR A 1 89 ? -16.981 -28.168 19.946 1.00 52.66 89 THR A C 1
ATOM 656 O O . THR A 1 89 ? -18.065 -27.842 19.467 1.00 52.66 89 THR A O 1
ATOM 659 N N . THR A 1 90 ? -16.446 -29.369 19.753 1.00 51.00 90 THR A N 1
ATOM 660 C CA . THR A 1 90 ? -17.247 -30.553 19.479 1.00 51.00 90 THR A CA 1
ATOM 661 C C . THR A 1 90 ? -18.196 -30.739 20.661 1.00 51.00 90 THR A C 1
ATOM 663 O O . THR A 1 90 ? -17.858 -31.338 21.677 1.00 51.00 90 THR A O 1
ATOM 666 N N . ARG A 1 91 ? -19.405 -30.185 20.554 1.00 52.25 91 ARG A N 1
ATOM 667 C CA . ARG A 1 91 ? -20.545 -30.646 21.344 1.00 52.25 91 ARG A CA 1
ATOM 668 C C . ARG A 1 91 ? -21.268 -31.715 20.537 1.00 52.25 91 ARG A C 1
ATOM 670 O O . ARG A 1 91 ? -21.996 -31.389 19.609 1.00 52.25 91 ARG A O 1
ATOM 677 N N . ALA A 1 92 ? -21.086 -32.966 20.936 1.00 46.69 92 ALA A N 1
ATOM 678 C CA . ALA A 1 92 ? -22.125 -33.986 20.867 1.00 46.69 92 ALA A CA 1
ATOM 679 C C . ALA A 1 92 ? -21.823 -35.032 21.945 1.00 46.69 92 ALA A C 1
ATOM 681 O O . ALA A 1 92 ? -20.726 -35.582 22.004 1.00 46.69 92 ALA A O 1
ATOM 682 N N . ALA A 1 93 ? -22.786 -35.184 22.848 1.00 49.16 93 ALA A N 1
ATOM 683 C CA . ALA A 1 93 ? -22.736 -36.012 24.035 1.00 49.16 93 ALA A CA 1
ATOM 684 C C . ALA A 1 93 ? -22.648 -37.500 23.675 1.00 49.16 93 ALA A C 1
ATOM 686 O O . ALA A 1 93 ? -23.344 -37.973 22.780 1.00 49.16 93 ALA A O 1
ATOM 687 N N . LEU A 1 94 ? -21.807 -38.228 24.405 1.00 42.88 94 LEU A N 1
ATOM 688 C CA . LEU A 1 94 ? -21.921 -39.672 24.526 1.00 42.88 94 LEU A CA 1
ATOM 689 C C . LEU A 1 94 ? -23.050 -39.905 25.531 1.00 42.88 94 LEU A C 1
ATOM 691 O O . LEU A 1 94 ? -22.848 -39.767 26.736 1.00 42.88 94 LEU A O 1
ATOM 695 N N . ASP A 1 95 ? -24.246 -40.155 25.009 1.00 51.81 95 ASP A N 1
ATOM 696 C CA . ASP A 1 95 ? -25.351 -40.727 25.768 1.00 51.81 95 ASP A CA 1
ATOM 697 C C . ASP A 1 95 ? -24.927 -42.160 26.118 1.00 51.81 95 ASP A C 1
ATOM 699 O O . ASP A 1 95 ? -24.937 -43.066 25.285 1.00 51.81 95 ASP A O 1
ATOM 703 N N . GLY A 1 96 ? -24.361 -42.316 27.313 1.00 52.25 96 GLY A N 1
ATOM 704 C CA . GLY A 1 96 ? -24.065 -43.615 27.889 1.00 52.25 96 GLY A CA 1
ATOM 705 C C . GLY A 1 96 ? -25.334 -44.159 28.521 1.00 52.25 96 GLY A C 1
ATOM 706 O O . GLY A 1 96 ? -25.524 -43.970 29.718 1.00 52.25 96 GLY A O 1
ATOM 707 N N . ASP A 1 97 ? -26.176 -44.810 27.722 1.00 49.31 97 ASP A N 1
ATOM 708 C CA . ASP A 1 97 ? -27.267 -45.649 28.220 1.00 49.31 97 ASP A CA 1
ATOM 709 C C . ASP A 1 97 ? -26.912 -47.128 28.014 1.00 49.31 97 ASP A C 1
ATOM 711 O O . ASP A 1 97 ? -26.361 -47.533 26.986 1.00 49.31 97 ASP A O 1
ATOM 715 N N . GLY A 1 98 ? -27.094 -47.898 29.084 1.00 49.12 98 GLY A N 1
ATOM 716 C CA . GLY A 1 98 ? -26.404 -49.154 29.338 1.00 49.12 98 GLY A CA 1
ATOM 717 C C . GLY A 1 98 ? -26.929 -50.376 28.587 1.00 49.12 98 GLY A C 1
ATOM 718 O O . GLY A 1 98 ? -28.094 -50.487 28.220 1.00 49.12 98 GLY A O 1
ATOM 719 N N . ALA A 1 99 ? -26.047 -51.365 28.461 1.00 42.50 99 ALA A N 1
ATOM 720 C CA . ALA A 1 99 ? -26.424 -52.755 28.248 1.00 42.50 99 ALA A CA 1
ATOM 721 C C . ALA A 1 99 ? -25.673 -53.618 29.272 1.00 42.50 99 ALA A C 1
ATOM 723 O O . ALA A 1 99 ? -24.569 -54.101 29.019 1.00 42.50 99 ALA A O 1
ATOM 724 N N . GLU A 1 100 ? -26.266 -53.774 30.457 1.00 45.25 100 GLU A N 1
ATOM 725 C CA . GLU A 1 100 ? -25.898 -54.844 31.382 1.00 45.25 100 GLU A CA 1
ATOM 726 C C . GLU A 1 100 ? -26.441 -56.170 30.837 1.00 45.25 100 GLU A C 1
ATOM 728 O O . GLU A 1 100 ? -27.648 -56.385 30.726 1.00 45.25 100 GLU A O 1
ATOM 733 N N . LEU A 1 101 ? -25.522 -57.064 30.475 1.00 46.12 101 LEU A N 1
ATOM 734 C CA . LEU A 1 101 ? -25.808 -58.454 30.144 1.00 46.12 101 LEU A CA 1
ATOM 735 C C . LEU A 1 101 ? -26.109 -59.217 31.441 1.00 46.12 101 LEU A C 1
ATOM 737 O O . LEU A 1 101 ? -25.204 -59.757 32.075 1.00 46.12 101 LEU A O 1
ATOM 741 N N . ALA A 1 102 ? -27.381 -59.272 31.830 1.00 52.41 102 ALA A N 1
ATOM 742 C CA . ALA A 1 102 ? -27.853 -60.251 32.801 1.00 52.41 102 ALA A CA 1
ATOM 743 C C . ALA A 1 102 ? -28.209 -61.545 32.058 1.00 52.41 102 ALA A C 1
ATOM 745 O O . ALA A 1 102 ? -29.109 -61.578 31.220 1.00 52.41 102 ALA A O 1
ATOM 746 N N . GLY A 1 103 ? -27.442 -62.600 32.335 1.00 54.91 103 GLY A N 1
ATOM 747 C CA . GLY A 1 103 ? -27.685 -63.939 31.817 1.00 54.91 103 GLY A CA 1
ATOM 748 C C . GLY A 1 103 ? -29.000 -64.505 32.342 1.00 54.91 103 GLY A C 1
ATOM 749 O O . GLY A 1 103 ? -29.181 -64.647 33.548 1.00 54.91 103 GLY A O 1
ATOM 750 N N . GLU A 1 104 ? -29.885 -64.867 31.420 1.00 50.38 104 GLU A N 1
ATOM 751 C CA . GLU A 1 104 ? -31.046 -65.702 31.700 1.00 50.38 104 GLU A CA 1
ATOM 752 C C . GLU A 1 104 ? -30.627 -67.170 31.534 1.00 50.38 104 GLU A C 1
ATOM 754 O O . GLU A 1 104 ? -30.368 -67.647 30.426 1.00 50.38 104 GLU A O 1
ATOM 759 N N . ALA A 1 105 ? -30.527 -67.873 32.660 1.00 51.81 105 ALA A N 1
ATOM 760 C CA . ALA A 1 105 ? -30.530 -69.324 32.714 1.00 51.81 105 ALA A CA 1
ATOM 761 C C . ALA A 1 105 ? -31.988 -69.778 32.845 1.00 51.81 105 ALA A C 1
ATOM 763 O O . ALA A 1 105 ? -32.655 -69.413 33.810 1.00 51.81 105 ALA A O 1
ATOM 764 N N . VAL A 1 106 ? -32.469 -70.591 31.904 1.00 62.66 106 VAL A N 1
ATOM 765 C CA . VAL A 1 106 ? -33.799 -71.217 31.974 1.00 62.66 106 VAL A CA 1
ATOM 766 C C . VAL A 1 106 ? -33.612 -72.738 32.126 1.00 62.66 106 VAL A C 1
ATOM 768 O O . VAL A 1 106 ? -32.739 -73.281 31.444 1.00 62.66 106 VAL A O 1
ATOM 771 N N . PRO A 1 107 ? -34.357 -73.402 33.035 1.00 62.69 107 PRO A N 1
ATOM 772 C CA . PRO A 1 107 ? -34.257 -74.839 33.333 1.00 62.69 107 PRO A CA 1
ATOM 773 C C . PRO A 1 107 ? -34.684 -75.773 32.194 1.00 62.69 107 PRO A C 1
ATOM 775 O O . PRO A 1 107 ? -35.528 -75.369 31.361 1.00 62.69 107 PRO A O 1
#

Secondary structure (DSSP, 8-state):
--PPPHHHHHHHHHHHHHHTT----HHHHHHHHHHHHHH-TT-HHHHHHHHHHHH--SHHHHHHHHHHHHHHHS-HHHHHTT-------------------------